Protein AF-A0A976JHE5-F1 (afdb_monomer)

pLDDT: mean 91.12, std 9.83, range [57.09, 98.12]

Secondary structure (DSSP, 8-state):
-HHHHHHIIIII-HHHHHHHHHHHHHHHHHHHHHH--S-----S-HHHHHHHHHHHHHHHHHHHHHHTHHHHHHH-TTSTTTTTSS-HHHHHHHHHHHHHH-

Sequence (102 aa):
MKRLWDFCRDIYNPGVHLYFATNWYFALYGAVAMNHQSEYTLSLSPLKVILSIFLILFYLRVIDEIKDFEYDKKFNPDRPLVKGSVTKTHLTWYLIGTIILT

Radius of gyration: 16.88 Å; Cα contacts (8 Å, |Δi|>4): 65; chains: 1; bounding box: 42×20×47 Å

Structure (mmCIF, N/CA/C/O backbone):
data_AF-A0A976JHE5-F1
#
_entry.id   AF-A0A976JHE5-F1
#
loop_
_atom_site.group_PDB
_atom_site.id
_atom_site.type_symbol
_atom_site.label_atom_id
_atom_site.label_alt_id
_atom_site.label_comp_id
_atom_site.label_asym_id
_atom_site.label_entity_id
_atom_site.label_seq_id
_atom_site.pdbx_PDB_ins_code
_atom_site.Cartn_x
_atom_site.Cartn_y
_atom_site.Cartn_z
_atom_site.occupancy
_atom_site.B_iso_or_equiv
_atom_site.auth_seq_id
_atom_site.auth_comp_id
_atom_site.auth_asym_id
_atom_site.auth_atom_id
_atom_site.pdbx_PDB_model_num
ATOM 1 N N . MET A 1 1 ? 5.500 -3.614 13.029 1.00 72.88 1 MET A N 1
ATOM 2 C CA . MET A 1 1 ? 5.547 -4.228 11.680 1.00 72.88 1 MET A CA 1
ATOM 3 C C . MET A 1 1 ? 4.382 -5.174 11.393 1.00 72.88 1 MET A C 1
ATOM 5 O O . MET A 1 1 ? 3.793 -5.025 10.335 1.00 72.88 1 MET A O 1
ATOM 9 N N . LYS A 1 2 ? 3.978 -6.065 12.317 1.00 89.31 2 LYS A N 1
ATOM 10 C CA . LYS A 1 2 ? 2.844 -6.996 12.113 1.00 89.31 2 LYS A CA 1
ATOM 11 C C . LYS A 1 2 ? 1.569 -6.335 11.552 1.00 89.31 2 LYS A C 1
ATOM 13 O O . LYS A 1 2 ? 1.045 -6.802 10.558 1.00 89.31 2 LYS A O 1
ATOM 18 N N . ARG A 1 3 ? 1.141 -5.195 12.113 1.00 89.50 3 ARG A N 1
ATOM 19 C CA . ARG A 1 3 ? -0.048 -4.451 11.642 1.00 89.50 3 ARG A CA 1
ATOM 20 C C . ARG A 1 3 ? 0.038 -3.968 10.189 1.00 89.50 3 ARG A C 1
ATOM 22 O O . ARG A 1 3 ? -0.946 -4.057 9.474 1.00 89.50 3 ARG A O 1
ATOM 29 N N . LEU A 1 4 ? 1.206 -3.478 9.760 1.00 90.12 4 LEU A N 1
ATOM 30 C CA . LEU A 1 4 ? 1.420 -3.044 8.374 1.00 90.12 4 LEU A CA 1
ATOM 31 C C . LEU A 1 4 ? 1.356 -4.243 7.428 1.00 90.12 4 LEU A C 1
ATOM 33 O O . LEU A 1 4 ? 0.737 -4.168 6.379 1.00 90.12 4 LEU A O 1
ATOM 37 N N . TRP A 1 5 ? 1.973 -5.357 7.818 1.00 92.12 5 TRP A N 1
ATOM 38 C CA . TRP A 1 5 ? 1.936 -6.579 7.026 1.00 92.12 5 TRP A CA 1
ATOM 39 C C . TRP A 1 5 ? 0.521 -7.157 6.906 1.00 92.12 5 TRP A C 1
ATOM 41 O O . TRP A 1 5 ? 0.107 -7.508 5.804 1.00 92.12 5 TRP A O 1
ATOM 51 N N . ASP A 1 6 ? -0.229 -7.199 8.009 1.00 91.56 6 ASP A N 1
ATOM 52 C CA . ASP A 1 6 ? -1.623 -7.652 8.023 1.00 91.56 6 ASP A CA 1
ATOM 53 C C . ASP A 1 6 ? -2.495 -6.732 7.139 1.00 91.56 6 ASP A C 1
ATOM 55 O O . ASP A 1 6 ? -3.211 -7.218 6.269 1.00 91.56 6 ASP A O 1
ATOM 59 N N . PHE A 1 7 ? -2.339 -5.404 7.249 1.00 93.50 7 PHE A N 1
ATOM 60 C CA . PHE A 1 7 ? -2.997 -4.434 6.361 1.00 93.50 7 PHE A CA 1
ATOM 61 C C . PHE A 1 7 ? -2.662 -4.676 4.882 1.00 93.50 7 PHE A C 1
ATOM 63 O O . PHE A 1 7 ? -3.552 -4.743 4.031 1.00 93.50 7 PHE A O 1
ATOM 70 N N . CYS A 1 8 ? -1.372 -4.836 4.572 1.00 93.81 8 CYS A N 1
ATOM 71 C CA . CYS A 1 8 ? -0.922 -5.090 3.213 1.00 93.81 8 CYS A CA 1
ATOM 72 C C . CYS A 1 8 ? -1.491 -6.398 2.675 1.00 93.81 8 CYS A C 1
ATOM 74 O O . CYS A 1 8 ? -1.873 -6.443 1.517 1.00 93.81 8 CYS A O 1
ATOM 76 N N . ARG A 1 9 ? -1.563 -7.459 3.475 1.00 93.44 9 ARG A N 1
ATOM 77 C CA . ARG A 1 9 ? -2.115 -8.742 3.035 1.00 93.44 9 ARG A CA 1
ATOM 78 C C . ARG A 1 9 ? -3.617 -8.654 2.761 1.00 93.44 9 ARG A C 1
ATOM 80 O O . ARG A 1 9 ? -4.051 -9.150 1.727 1.00 93.44 9 ARG A O 1
ATOM 87 N N . ASP A 1 10 ? -4.366 -8.023 3.661 1.00 89.62 10 ASP A N 1
ATOM 88 C CA . ASP A 1 10 ? -5.832 -8.007 3.623 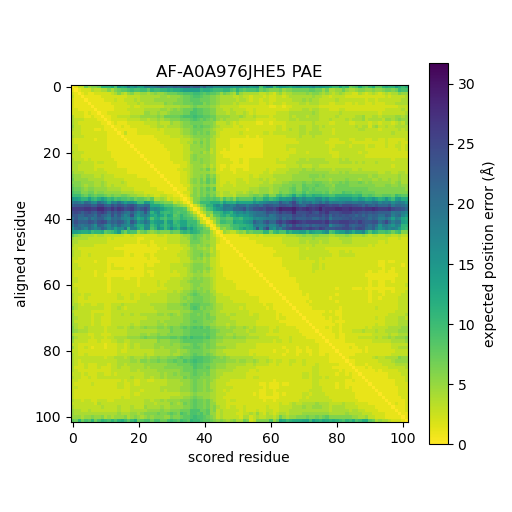1.00 89.62 10 ASP A CA 1
ATOM 89 C C . ASP A 1 10 ? -6.380 -7.099 2.512 1.00 89.62 10 ASP A C 1
ATOM 91 O O . ASP A 1 10 ? -7.367 -7.434 1.862 1.00 89.62 10 ASP A O 1
ATOM 95 N N . ILE A 1 11 ? -5.754 -5.937 2.298 1.00 92.25 11 ILE A N 1
ATOM 96 C CA . ILE A 1 11 ? -6.332 -4.853 1.487 1.00 92.25 11 ILE A CA 1
ATOM 97 C C . ILE A 1 11 ? -5.499 -4.510 0.259 1.00 92.25 11 ILE A C 1
ATOM 99 O O . ILE A 1 11 ? -6.068 -4.127 -0.767 1.00 92.25 11 ILE A O 1
ATOM 103 N N . TYR A 1 12 ? -4.173 -4.606 0.363 1.00 94.62 12 TYR A N 1
ATOM 104 C CA . TYR A 1 12 ? -3.272 -4.213 -0.714 1.00 94.62 12 TYR A CA 1
ATOM 105 C C . TYR A 1 12 ? -2.843 -5.403 -1.573 1.00 94.62 12 TYR A C 1
ATOM 107 O O . TYR A 1 12 ? -2.792 -5.267 -2.770 1.00 94.62 12 TYR A O 1
ATOM 115 N N . ASN A 1 13 ? -2.587 -6.592 -1.040 1.00 95.12 13 ASN A N 1
ATOM 116 C CA . ASN A 1 13 ? -1.966 -7.707 -1.760 1.00 95.12 13 ASN A CA 1
ATOM 117 C C . ASN A 1 13 ? -0.679 -7.278 -2.518 1.00 95.12 13 ASN A C 1
ATOM 119 O O . ASN A 1 13 ? -0.712 -6.985 -3.721 1.00 95.12 13 ASN A O 1
ATOM 123 N N . PRO A 1 14 ? 0.483 -7.242 -1.834 1.00 95.12 14 PRO A N 1
ATOM 124 C CA . PRO A 1 14 ? 1.715 -6.703 -2.408 1.00 95.12 14 PRO A CA 1
ATOM 125 C C . PRO A 1 14 ? 2.205 -7.487 -3.633 1.00 95.12 14 PRO A C 1
ATOM 127 O O . PRO A 1 14 ? 2.823 -6.899 -4.512 1.00 95.12 14 PRO A O 1
ATOM 130 N N . GLY A 1 15 ? 1.912 -8.788 -3.735 1.00 96.62 15 GLY A N 1
ATOM 131 C CA . GLY A 1 15 ? 2.321 -9.593 -4.891 1.00 96.62 15 GLY A CA 1
ATOM 132 C C . GLY A 1 15 ? 1.656 -9.127 -6.187 1.00 96.62 15 GLY A C 1
ATOM 133 O O . GLY A 1 15 ? 2.337 -8.909 -7.187 1.00 96.62 15 GLY A O 1
ATOM 134 N N . VAL A 1 16 ? 0.339 -8.900 -6.146 1.00 96.81 16 VAL A N 1
ATOM 135 C CA . VAL A 1 16 ? -0.433 -8.418 -7.305 1.00 96.81 16 VAL A CA 1
ATOM 136 C C . VAL A 1 16 ? 0.026 -7.024 -7.724 1.00 96.81 16 VAL A C 1
ATOM 138 O O . VAL A 1 16 ? 0.249 -6.780 -8.908 1.00 96.81 16 VAL A O 1
ATOM 141 N N . HIS A 1 17 ? 0.232 -6.122 -6.766 1.00 97.25 17 HIS A N 1
ATOM 142 C CA . HIS A 1 17 ? 0.648 -4.755 -7.077 1.00 97.25 17 HIS A CA 1
ATOM 143 C C . HIS A 1 17 ? 2.089 -4.667 -7.566 1.00 97.25 17 HIS A C 1
ATOM 145 O O . HIS A 1 17 ? 2.379 -3.855 -8.440 1.00 97.25 17 HIS A O 1
ATOM 151 N N . LEU A 1 18 ? 2.993 -5.509 -7.058 1.00 97.81 18 LEU A N 1
ATOM 152 C CA . LEU A 1 18 ? 4.365 -5.567 -7.557 1.00 97.81 18 LEU A CA 1
ATOM 153 C C . LEU A 1 18 ? 4.410 -6.123 -8.984 1.00 97.81 18 LEU A C 1
ATOM 155 O O . LEU A 1 18 ? 5.126 -5.586 -9.832 1.00 97.81 18 LEU A O 1
ATOM 159 N N . TYR A 1 19 ? 3.615 -7.160 -9.264 1.00 98.12 19 TYR A N 1
ATOM 160 C CA . TYR A 1 19 ? 3.458 -7.691 -10.616 1.00 98.12 19 TYR A CA 1
ATOM 161 C C . TYR A 1 19 ? 2.904 -6.623 -11.565 1.00 98.12 19 TYR A C 1
ATOM 163 O O . TYR A 1 19 ? 3.475 -6.399 -12.633 1.00 98.12 19 TYR A O 1
ATOM 171 N N . PHE A 1 20 ? 1.847 -5.915 -11.156 1.00 98.12 20 PHE A N 1
ATOM 172 C CA . PHE A 1 20 ? 1.283 -4.814 -11.932 1.00 98.12 20 PHE A CA 1
ATOM 173 C C . PHE A 1 20 ? 2.312 -3.703 -12.174 1.00 98.12 20 PHE A C 1
ATOM 175 O O . PHE A 1 20 ? 2.543 -3.342 -13.322 1.00 98.12 20 PHE A O 1
ATOM 182 N N . ALA A 1 21 ? 2.984 -3.208 -11.129 1.00 97.75 21 ALA A N 1
ATOM 183 C CA . ALA A 1 21 ? 3.980 -2.140 -11.236 1.00 97.75 21 ALA A CA 1
ATOM 184 C C . ALA A 1 21 ? 5.139 -2.513 -12.174 1.00 97.75 21 ALA A C 1
ATOM 186 O O . ALA A 1 21 ? 5.602 -1.689 -12.961 1.00 97.75 21 ALA A O 1
ATOM 187 N N . THR A 1 22 ? 5.568 -3.776 -12.129 1.00 96.88 22 THR A N 1
ATOM 188 C CA . THR A 1 22 ? 6.617 -4.312 -13.004 1.00 96.88 22 THR A CA 1
ATOM 189 C C . THR A 1 22 ? 6.165 -4.348 -14.463 1.00 96.88 22 THR A C 1
ATOM 191 O O . THR A 1 22 ? 6.869 -3.849 -15.339 1.00 96.88 22 THR A O 1
ATOM 194 N N . ASN A 1 23 ? 4.975 -4.888 -14.739 1.00 97.62 23 ASN A N 1
ATOM 195 C CA . ASN A 1 23 ? 4.426 -4.912 -16.098 1.00 97.62 23 ASN A CA 1
ATOM 196 C C . ASN A 1 23 ? 4.170 -3.501 -16.630 1.00 97.62 23 ASN A C 1
ATOM 198 O O . ASN A 1 23 ? 4.459 -3.222 -17.789 1.00 97.62 23 ASN A O 1
ATOM 202 N N . TRP A 1 24 ? 3.686 -2.599 -15.777 1.00 96.56 24 TRP A N 1
ATOM 203 C CA . TRP A 1 24 ? 3.454 -1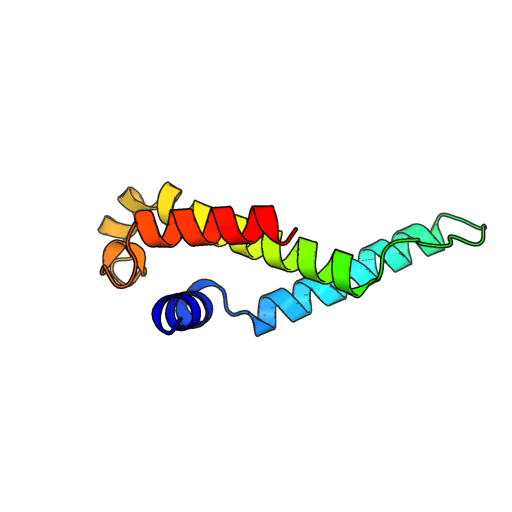.203 -16.126 1.00 96.56 24 TRP A CA 1
ATOM 204 C C . TRP A 1 24 ? 4.750 -0.498 -16.531 1.00 96.56 24 TRP A C 1
ATOM 206 O O . TRP A 1 24 ? 4.782 0.188 -17.552 1.00 96.56 24 TRP A O 1
ATOM 216 N N . TYR A 1 25 ? 5.838 -0.722 -15.787 1.00 94.25 25 TYR A N 1
ATOM 217 C CA . TYR A 1 25 ? 7.160 -0.223 -16.160 1.00 94.25 25 TYR A CA 1
ATOM 218 C C . TYR A 1 25 ? 7.585 -0.719 -17.547 1.00 94.25 25 TYR A C 1
ATOM 220 O O . TYR A 1 25 ? 7.945 0.097 -18.393 1.00 94.25 25 TYR A O 1
ATOM 228 N N . PHE A 1 26 ? 7.508 -2.028 -17.812 1.00 93.38 26 PHE A N 1
ATOM 229 C CA . PHE A 1 26 ? 7.899 -2.579 -19.115 1.00 93.38 26 PHE A CA 1
ATOM 230 C C . PHE A 1 26 ? 7.001 -2.100 -20.258 1.00 93.38 26 PHE A C 1
ATOM 232 O O . PHE A 1 26 ? 7.505 -1.835 -21.347 1.00 93.38 26 PHE A O 1
ATOM 239 N N . ALA A 1 27 ? 5.699 -1.941 -20.015 1.00 94.00 27 ALA A N 1
ATOM 240 C CA . ALA A 1 27 ? 4.768 -1.400 -20.997 1.00 94.00 27 ALA A CA 1
ATOM 241 C C . ALA A 1 27 ? 5.120 0.051 -21.362 1.00 94.00 27 ALA A C 1
ATOM 243 O O . ALA A 1 27 ? 5.225 0.375 -22.545 1.00 94.00 27 ALA A O 1
ATOM 244 N N . LEU A 1 28 ? 5.369 0.909 -20.364 1.00 90.12 28 LEU A N 1
ATOM 245 C CA . LEU A 1 28 ? 5.788 2.295 -20.590 1.00 90.12 28 LEU A CA 1
ATOM 246 C C . LEU A 1 28 ? 7.158 2.375 -21.267 1.00 90.12 28 LEU A C 1
ATOM 248 O O . LEU A 1 28 ? 7.328 3.131 -22.221 1.00 90.12 28 LEU A O 1
ATOM 252 N N . TYR A 1 29 ? 8.120 1.578 -20.800 1.00 88.19 29 TYR A N 1
ATOM 253 C CA . TYR A 1 29 ? 9.453 1.508 -21.386 1.00 88.19 29 TYR A CA 1
ATOM 254 C C . TYR A 1 29 ? 9.390 1.098 -22.859 1.00 88.19 29 TYR A C 1
ATOM 256 O O . TYR A 1 29 ? 9.948 1.785 -23.711 1.00 88.19 29 TYR A O 1
ATOM 264 N N . GLY A 1 30 ? 8.670 0.015 -23.163 1.00 87.56 30 GLY A N 1
ATOM 265 C CA . GLY A 1 30 ? 8.480 -0.475 -24.524 1.00 87.56 30 GLY A CA 1
ATOM 266 C C . GLY A 1 30 ? 7.791 0.557 -25.412 1.00 87.56 30 GLY A C 1
ATOM 267 O O . GLY A 1 30 ? 8.263 0.821 -26.513 1.00 87.56 30 GLY A O 1
ATOM 268 N N . ALA A 1 31 ? 6.736 1.209 -24.916 1.00 88.06 31 ALA A N 1
ATOM 269 C CA . ALA A 1 31 ? 6.049 2.264 -25.654 1.00 88.06 31 ALA A CA 1
ATOM 270 C C . ALA A 1 31 ? 6.988 3.432 -25.998 1.00 88.06 31 ALA A C 1
ATOM 272 O O . ALA A 1 31 ? 7.015 3.875 -27.144 1.00 88.06 31 ALA A O 1
ATOM 273 N N . VAL A 1 32 ? 7.795 3.910 -25.047 1.00 85.25 32 VAL A N 1
ATOM 274 C CA . VAL A 1 32 ? 8.765 4.992 -25.295 1.00 85.25 32 VAL A CA 1
ATOM 275 C C . VAL A 1 32 ? 9.854 4.537 -26.270 1.00 85.25 32 VAL A C 1
ATOM 277 O O . VAL A 1 32 ? 10.145 5.248 -27.231 1.00 85.25 32 VAL A O 1
ATOM 280 N N . ALA A 1 33 ? 10.406 3.336 -26.079 1.00 83.88 33 ALA A N 1
ATOM 281 C CA . ALA A 1 33 ? 11.443 2.771 -26.944 1.00 83.88 33 ALA A CA 1
ATOM 282 C C . ALA A 1 33 ? 10.969 2.584 -28.395 1.00 83.88 33 ALA A C 1
ATOM 284 O O . ALA A 1 33 ? 11.739 2.790 -29.325 1.00 83.88 33 ALA A O 1
ATOM 285 N N . MET A 1 34 ? 9.695 2.244 -28.606 1.00 84.31 34 MET A N 1
ATOM 286 C CA . MET A 1 34 ? 9.116 2.129 -29.949 1.00 84.31 34 MET A CA 1
ATOM 287 C C . MET A 1 34 ? 8.919 3.485 -30.642 1.00 84.31 34 MET A C 1
ATOM 289 O O . MET A 1 34 ? 8.918 3.541 -31.869 1.00 84.31 34 MET A O 1
ATOM 293 N N . ASN A 1 35 ? 8.736 4.568 -29.881 1.00 81.19 35 ASN A N 1
ATOM 294 C CA . ASN A 1 35 ? 8.472 5.903 -30.429 1.00 81.19 35 ASN A CA 1
ATOM 295 C C . ASN A 1 35 ? 9.742 6.743 -30.641 1.00 81.19 35 ASN A C 1
ATOM 297 O O . ASN A 1 35 ? 9.712 7.712 -31.398 1.00 81.19 35 ASN A O 1
ATOM 301 N N . HIS A 1 36 ? 10.865 6.375 -30.021 1.00 75.50 36 HIS A N 1
ATOM 302 C CA . HIS A 1 36 ? 12.143 7.061 -30.192 1.00 75.50 36 HIS A CA 1
ATOM 303 C C . HIS A 1 36 ? 13.152 6.161 -30.924 1.00 75.50 36 HIS A C 1
ATOM 305 O O . HIS A 1 36 ? 13.623 5.176 -30.372 1.00 75.50 36 HIS A O 1
ATOM 311 N N . GLN A 1 37 ? 13.550 6.537 -32.150 1.00 63.69 37 GLN A N 1
ATOM 312 C CA . GLN A 1 37 ? 14.625 5.873 -32.921 1.00 63.69 37 GLN A CA 1
ATOM 313 C C . GLN A 1 37 ? 16.038 6.059 -32.318 1.00 63.69 37 GLN A C 1
ATOM 315 O O . GLN A 1 37 ? 17.024 5.618 -32.900 1.00 63.69 37 GLN A O 1
ATOM 320 N N . SER A 1 38 ? 16.158 6.745 -31.180 1.00 57.69 38 SER A N 1
ATOM 321 C CA . SER A 1 38 ? 17.422 7.125 -30.547 1.00 57.69 38 SER A CA 1
ATOM 322 C C . SER A 1 38 ? 17.670 6.349 -29.258 1.00 57.69 38 SER A C 1
ATOM 324 O O . SER A 1 38 ? 16.728 6.088 -28.512 1.00 57.69 38 SER A O 1
ATOM 326 N N . GLU A 1 39 ? 18.949 6.081 -28.980 1.00 61.59 39 GLU A N 1
ATOM 327 C CA . GLU A 1 39 ? 19.525 5.462 -27.777 1.00 61.59 39 GLU A CA 1
ATOM 328 C C . GLU A 1 39 ? 19.015 6.107 -26.475 1.00 61.59 39 GLU A 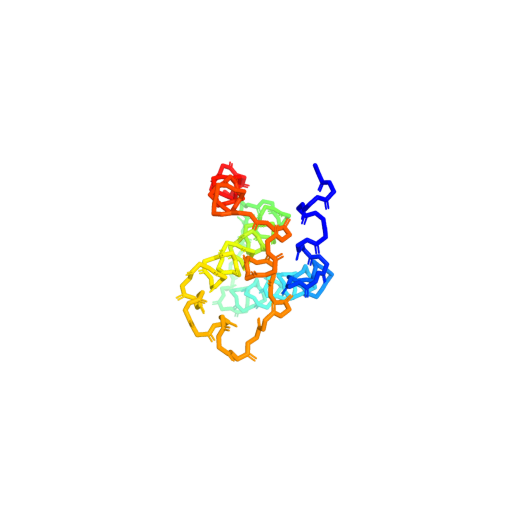C 1
ATOM 330 O O . GLU A 1 39 ? 19.659 6.961 -25.862 1.00 61.59 39 GLU A O 1
ATOM 335 N N . TYR A 1 40 ? 17.812 5.729 -26.047 1.00 57.09 40 TYR A N 1
ATOM 336 C CA . TYR A 1 40 ? 17.206 6.263 -24.839 1.00 57.09 40 TYR A CA 1
ATOM 337 C C . TYR A 1 40 ? 17.899 5.644 -23.621 1.00 57.09 40 TYR A C 1
ATOM 339 O O . TYR A 1 40 ? 17.547 4.562 -23.146 1.00 57.09 40 TYR A O 1
ATOM 347 N N . THR A 1 41 ? 18.926 6.326 -23.118 1.00 62.75 41 THR A N 1
ATOM 348 C CA . THR A 1 41 ? 19.640 5.949 -21.895 1.00 62.75 41 THR A CA 1
ATOM 349 C C . THR A 1 41 ? 18.825 6.399 -20.687 1.00 62.75 41 THR A C 1
ATOM 351 O O . THR A 1 41 ? 19.017 7.467 -20.110 1.00 62.75 41 THR A O 1
ATOM 354 N N . LEU A 1 42 ? 17.839 5.579 -20.325 1.00 57.59 42 LEU A N 1
ATOM 355 C CA . LEU A 1 42 ? 16.946 5.830 -19.197 1.00 57.59 42 LEU A CA 1
ATOM 356 C C . LEU A 1 42 ? 17.739 5.804 -17.879 1.00 57.59 42 LEU A C 1
ATOM 358 O O . LEU A 1 42 ? 17.951 4.762 -17.263 1.00 57.59 42 LEU A O 1
ATOM 362 N N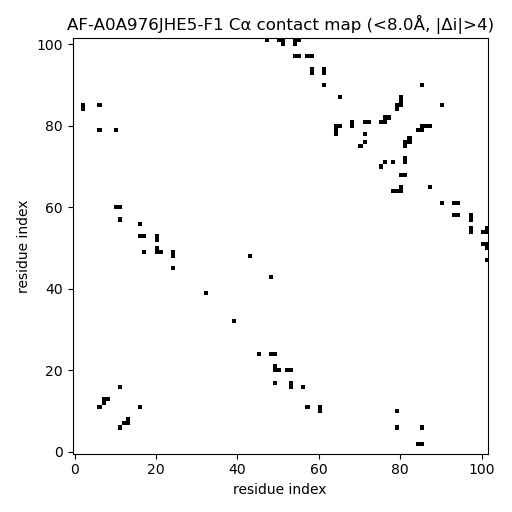 . SER A 1 43 ? 18.208 6.976 -17.455 1.00 67.44 43 SER A N 1
ATOM 363 C CA . SER A 1 43 ? 19.024 7.194 -16.255 1.00 67.44 43 SER A CA 1
ATOM 364 C C . SER A 1 43 ? 18.179 7.247 -14.969 1.00 67.44 43 SER A C 1
ATOM 366 O O . SER A 1 43 ? 18.291 8.167 -14.157 1.00 67.44 43 SER A O 1
ATOM 368 N N . LEU A 1 44 ? 17.342 6.237 -14.748 1.00 63.59 44 LEU A N 1
ATOM 369 C CA . LEU A 1 44 ? 16.759 5.906 -13.449 1.00 63.59 44 LEU A CA 1
ATOM 370 C C . LEU A 1 44 ? 16.724 4.383 -13.363 1.00 63.59 44 LEU A C 1
ATOM 372 O O . LEU A 1 44 ? 16.200 3.728 -14.259 1.00 63.59 44 LEU A O 1
ATOM 376 N N . SER A 1 45 ? 17.310 3.814 -12.303 1.00 85.62 45 SER A N 1
ATOM 377 C CA . SER A 1 45 ? 17.306 2.359 -12.106 1.00 85.62 45 SER A CA 1
ATOM 378 C C . SER A 1 45 ? 15.868 1.831 -12.247 1.00 85.62 45 SER A C 1
ATOM 380 O O . SER A 1 45 ? 14.994 2.358 -11.552 1.00 85.62 45 SER A O 1
ATOM 382 N N . PRO A 1 46 ? 15.599 0.817 -13.098 1.00 89.44 46 PRO A N 1
ATOM 383 C CA . PRO A 1 46 ? 14.266 0.230 -13.274 1.00 89.44 46 PRO A CA 1
ATOM 384 C C . PRO A 1 46 ? 13.582 -0.084 -11.942 1.00 89.44 46 PRO A C 1
ATOM 386 O O . PRO A 1 46 ? 12.390 0.149 -11.757 1.00 89.44 46 PRO A O 1
ATOM 389 N N . LEU A 1 47 ? 14.383 -0.525 -10.969 1.00 91.38 47 LEU A N 1
ATOM 390 C CA . LEU A 1 47 ? 13.941 -0.830 -9.619 1.00 91.38 47 LEU A CA 1
ATOM 391 C C . LEU A 1 47 ? 13.364 0.390 -8.891 1.00 91.38 47 LEU A C 1
ATOM 393 O O . LEU A 1 47 ? 12.363 0.243 -8.199 1.00 91.38 47 LEU A O 1
ATOM 397 N N . LYS A 1 48 ? 13.942 1.588 -9.067 1.00 92.06 48 LYS A N 1
ATOM 398 C CA . LYS A 1 48 ? 13.390 2.825 -8.489 1.00 92.06 48 LYS A CA 1
ATOM 399 C C . LYS A 1 48 ? 12.018 3.129 -9.078 1.00 92.06 48 LYS A C 1
ATOM 401 O O . LYS A 1 48 ? 11.095 3.366 -8.320 1.00 92.06 48 LYS A O 1
ATOM 406 N N . VAL A 1 49 ? 11.860 3.049 -10.401 1.00 92.44 49 VAL A N 1
ATOM 407 C CA . VAL A 1 49 ? 10.577 3.351 -11.060 1.00 92.44 49 VAL A CA 1
ATOM 408 C C . VAL A 1 49 ? 9.490 2.359 -10.645 1.00 92.44 49 VAL A C 1
ATOM 410 O O . VAL A 1 49 ? 8.391 2.768 -10.273 1.00 92.44 49 VAL A O 1
ATOM 413 N N . ILE A 1 50 ? 9.805 1.060 -10.653 1.00 95.75 50 ILE A N 1
ATOM 414 C CA . ILE A 1 50 ? 8.879 0.009 -10.208 1.00 95.75 50 ILE A CA 1
ATOM 415 C C . ILE A 1 50 ? 8.490 0.230 -8.742 1.00 95.75 50 ILE A C 1
ATOM 417 O O . ILE A 1 50 ? 7.306 0.165 -8.408 1.00 95.75 50 ILE A O 1
ATOM 421 N N . LEU A 1 51 ? 9.466 0.528 -7.877 1.00 95.81 51 LEU A N 1
ATOM 422 C CA . LEU A 1 51 ? 9.217 0.803 -6.466 1.00 95.81 51 LEU A CA 1
ATOM 423 C C . LEU A 1 51 ? 8.351 2.054 -6.278 1.00 95.81 51 LEU A C 1
ATOM 425 O O . LEU A 1 51 ? 7.406 2.003 -5.498 1.00 95.81 51 LEU A O 1
ATOM 429 N N . SER A 1 52 ? 8.603 3.137 -7.014 1.00 95.44 52 SER A N 1
ATOM 430 C CA . SER A 1 52 ? 7.785 4.351 -6.960 1.00 95.44 52 SER A CA 1
ATOM 431 C C . SER A 1 52 ? 6.338 4.069 -7.367 1.00 95.44 52 SER A C 1
ATOM 433 O O . SER A 1 52 ? 5.422 4.446 -6.642 1.00 95.44 52 SER A O 1
ATOM 435 N N . ILE A 1 53 ? 6.103 3.348 -8.473 1.00 96.56 53 ILE A N 1
ATOM 436 C CA . ILE A 1 53 ? 4.742 2.963 -8.894 1.00 96.56 53 ILE A CA 1
ATOM 437 C C . ILE A 1 53 ? 4.069 2.127 -7.802 1.00 96.56 53 ILE A C 1
ATOM 439 O O . ILE A 1 53 ? 2.932 2.398 -7.420 1.00 96.56 53 ILE A O 1
ATOM 443 N N . PHE A 1 54 ? 4.778 1.137 -7.263 1.00 97.94 54 PHE A N 1
ATOM 444 C CA . PHE A 1 54 ? 4.280 0.301 -6.176 1.00 97.94 54 PHE A CA 1
ATOM 445 C C . PHE A 1 54 ? 3.919 1.127 -4.930 1.00 97.94 54 PHE A C 1
ATOM 447 O O . PHE A 1 54 ? 2.846 0.949 -4.359 1.00 97.94 54 PHE A O 1
ATOM 454 N N . LEU A 1 55 ? 4.766 2.065 -4.508 1.00 97.31 55 LEU A N 1
ATOM 455 C CA . LEU A 1 55 ? 4.495 2.905 -3.340 1.00 97.31 55 LEU A CA 1
ATOM 456 C C . LEU A 1 55 ? 3.351 3.896 -3.585 1.00 97.31 55 LEU A C 1
ATOM 458 O O . LEU A 1 55 ? 2.562 4.127 -2.672 1.00 97.31 55 LEU A O 1
ATOM 462 N N . ILE A 1 56 ? 3.203 4.419 -4.804 1.00 97.38 56 ILE A N 1
ATOM 463 C CA . ILE A 1 56 ? 2.066 5.268 -5.190 1.00 97.38 56 ILE A 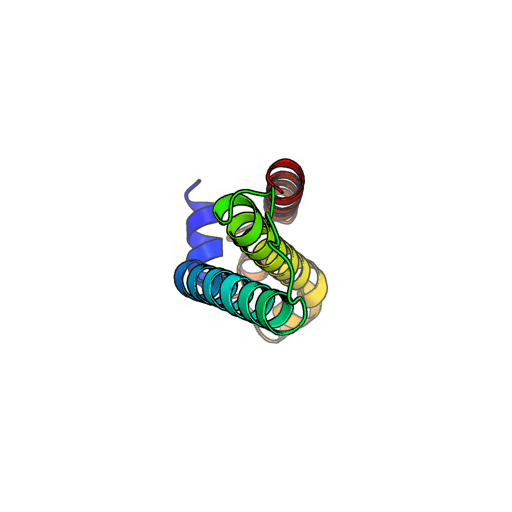CA 1
ATOM 464 C C . ILE A 1 56 ? 0.755 4.479 -5.116 1.00 97.38 56 ILE A C 1
ATOM 466 O O . ILE A 1 56 ? -0.225 4.967 -4.557 1.00 97.38 56 ILE A O 1
ATOM 470 N N . LEU A 1 57 ? 0.721 3.243 -5.621 1.00 97.38 57 LEU A N 1
ATOM 471 C CA . LEU A 1 57 ? -0.474 2.400 -5.525 1.00 97.38 57 LEU A CA 1
ATOM 472 C C . LEU A 1 57 ? -0.829 2.092 -4.066 1.00 97.38 57 LEU A C 1
ATOM 474 O O . LEU A 1 57 ? -2.000 2.145 -3.685 1.00 97.38 57 LEU A O 1
ATOM 478 N N . PHE A 1 58 ? 0.177 1.825 -3.231 1.00 97.75 58 PHE A N 1
ATOM 479 C CA . PHE A 1 58 ? -0.030 1.653 -1.796 1.00 97.75 58 PHE A CA 1
ATOM 480 C C . PHE A 1 58 ? -0.550 2.936 -1.131 1.00 97.75 58 PHE A C 1
ATOM 482 O O . PHE A 1 58 ? -1.500 2.869 -0.350 1.00 97.75 58 PHE A O 1
ATOM 489 N N . TYR A 1 59 ? 0.008 4.102 -1.474 1.00 97.12 59 TYR A N 1
ATOM 490 C CA . TYR A 1 59 ? -0.457 5.405 -0.991 1.00 97.12 59 TYR A CA 1
ATOM 491 C C . TYR A 1 59 ? -1.943 5.609 -1.302 1.00 97.12 59 TYR A C 1
ATOM 493 O O . TYR A 1 59 ? -2.729 5.890 -0.396 1.00 97.12 59 TYR A O 1
ATOM 501 N N . LEU A 1 60 ? -2.344 5.398 -2.559 1.00 96.69 60 LEU A N 1
ATOM 502 C CA . LEU A 1 60 ? -3.741 5.517 -2.983 1.00 96.69 60 LEU A CA 1
ATOM 503 C C . LEU A 1 60 ? -4.643 4.568 -2.190 1.00 96.69 60 LEU A C 1
ATOM 505 O O . LEU A 1 60 ? -5.696 4.979 -1.704 1.00 96.69 60 LEU A O 1
ATOM 509 N N . ARG A 1 61 ? -4.194 3.330 -1.965 1.00 96.38 61 ARG A N 1
ATOM 510 C CA . ARG A 1 61 ? -4.960 2.349 -1.194 1.00 96.38 61 ARG A CA 1
ATOM 511 C C . ARG A 1 61 ? -5.157 2.757 0.267 1.00 96.38 61 ARG A C 1
ATOM 513 O O . ARG A 1 61 ? -6.220 2.507 0.832 1.00 96.38 61 ARG A O 1
ATOM 520 N N . VAL A 1 62 ? -4.155 3.385 0.880 1.00 96.81 62 VAL A N 1
ATOM 521 C CA . VAL A 1 62 ? -4.258 3.921 2.245 1.00 96.81 62 VAL A CA 1
ATOM 522 C C . VAL A 1 62 ? -5.205 5.123 2.299 1.00 96.81 62 VAL A C 1
ATOM 524 O O . VAL A 1 62 ? -5.980 5.239 3.248 1.00 96.81 62 VAL A O 1
ATOM 527 N N . ILE A 1 63 ? -5.180 5.999 1.289 1.00 96.94 63 ILE A N 1
ATOM 528 C CA . ILE A 1 63 ? -6.117 7.127 1.192 1.00 96.94 63 ILE A CA 1
ATOM 529 C C . ILE A 1 63 ? -7.558 6.636 1.059 1.00 96.94 63 ILE A C 1
ATOM 531 O O . ILE A 1 63 ? -8.430 7.177 1.739 1.00 96.94 63 ILE A O 1
ATOM 535 N N . ASP A 1 64 ? -7.812 5.602 0.257 1.00 95.88 64 ASP A N 1
ATOM 536 C CA . ASP A 1 64 ? -9.156 5.036 0.103 1.00 95.88 64 ASP A CA 1
ATOM 537 C C . ASP A 1 64 ? -9.737 4.548 1.438 1.00 95.88 64 ASP A C 1
ATOM 539 O O . ASP A 1 64 ? -10.893 4.828 1.734 1.00 95.88 64 ASP A O 1
ATOM 543 N N . GLU A 1 65 ? -8.935 3.923 2.306 1.00 96.06 65 GLU A N 1
ATOM 544 C CA . GLU A 1 65 ? -9.389 3.511 3.648 1.00 96.06 65 GLU A CA 1
ATOM 545 C C . GLU A 1 65 ? -9.805 4.696 4.537 1.00 96.06 65 GLU A C 1
ATOM 547 O O . GLU A 1 65 ? -10.670 4.551 5.400 1.00 96.06 65 GLU A O 1
ATOM 552 N N . ILE A 1 66 ? -9.199 5.874 4.353 1.00 96.12 66 ILE A N 1
ATOM 553 C CA . ILE A 1 66 ? -9.555 7.089 5.104 1.00 96.12 66 ILE A CA 1
ATOM 554 C C . ILE A 1 66 ? -10.789 7.754 4.488 1.00 96.12 66 ILE A C 1
ATOM 556 O O . ILE A 1 66 ? -11.705 8.148 5.213 1.00 96.12 66 ILE A O 1
ATOM 560 N N . LYS A 1 67 ? -10.786 7.897 3.161 1.00 96.81 67 LYS A N 1
ATOM 561 C CA . LYS A 1 67 ? -11.817 8.575 2.369 1.00 96.81 67 LYS A CA 1
ATOM 562 C C . LYS A 1 67 ? -13.158 7.849 2.470 1.00 96.81 67 LYS A C 1
ATOM 564 O O . LYS A 1 67 ? -14.179 8.493 2.698 1.00 96.81 67 LYS A O 1
ATOM 569 N N . ASP A 1 68 ? -13.138 6.523 2.380 1.00 96.50 68 ASP A N 1
ATOM 570 C CA . ASP A 1 68 ? -14.346 5.697 2.337 1.00 96.50 68 ASP A CA 1
ATOM 571 C C . ASP A 1 68 ? -14.818 5.259 3.734 1.00 96.50 68 ASP A C 1
ATOM 573 O O . ASP A 1 68 ? -15.776 4.501 3.853 1.00 96.50 68 ASP A O 1
ATOM 577 N N . PHE A 1 69 ? -14.213 5.766 4.815 1.00 96.56 69 PHE A N 1
ATOM 578 C CA . PHE A 1 69 ? -14.471 5.296 6.181 1.00 96.56 69 PHE A CA 1
ATOM 579 C C . PHE A 1 69 ? -15.956 5.320 6.587 1.00 96.56 69 PHE A C 1
ATOM 581 O O . PHE A 1 69 ? -16.456 4.366 7.181 1.00 96.56 69 PHE A O 1
ATOM 588 N N . GLU A 1 70 ? -16.685 6.394 6.274 1.00 97.12 70 GLU A N 1
ATOM 589 C CA . GLU A 1 70 ? -18.113 6.498 6.614 1.00 97.12 70 GLU A CA 1
ATOM 590 C C . GLU A 1 70 ? -18.975 5.508 5.820 1.00 97.12 70 GLU A C 1
ATOM 592 O O . GLU A 1 70 ? -19.915 4.928 6.367 1.00 97.12 70 GLU A O 1
ATOM 597 N N . TYR A 1 71 ? -18.626 5.275 4.554 1.00 97.00 71 TYR A N 1
ATOM 598 C CA . TYR A 1 71 ? -19.276 4.278 3.709 1.00 97.00 71 TYR A CA 1
ATOM 599 C C . TYR A 1 71 ? -18.977 2.860 4.218 1.00 97.00 71 TYR A C 1
ATOM 601 O O . TYR A 1 71 ? -19.888 2.055 4.424 1.00 97.00 71 TYR A O 1
ATOM 609 N N . ASP A 1 72 ? -17.711 2.580 4.516 1.00 96.81 72 ASP A N 1
ATOM 610 C CA . ASP A 1 72 ? -17.242 1.272 4.959 1.00 96.81 72 ASP A CA 1
ATOM 611 C C . ASP A 1 72 ? -17.794 0.884 6.333 1.00 96.81 72 ASP A C 1
ATOM 613 O O . ASP A 1 72 ? -18.121 -0.281 6.543 1.00 96.81 72 ASP A O 1
ATOM 617 N N . LYS A 1 73 ? -18.024 1.840 7.243 1.00 96.69 73 LYS A N 1
ATOM 618 C CA . LYS A 1 73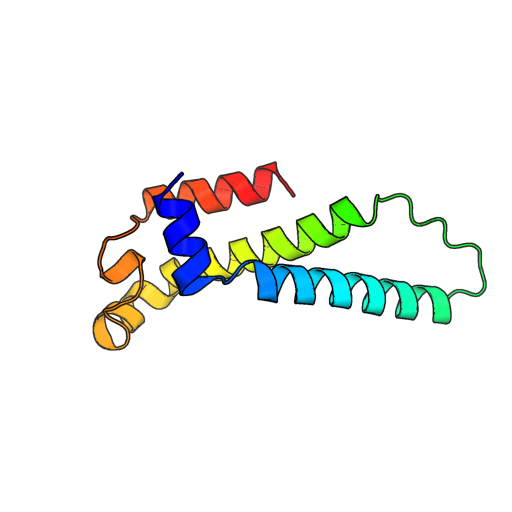 ? -18.735 1.563 8.506 1.00 96.69 73 LYS A CA 1
ATOM 619 C C . LYS A 1 73 ? -20.119 0.950 8.295 1.00 96.69 73 LYS A C 1
ATOM 621 O O . LYS A 1 73 ? -20.575 0.188 9.144 1.00 96.69 73 LYS A O 1
ATOM 626 N N . LYS A 1 74 ? -20.798 1.301 7.201 1.00 97.56 74 LYS A N 1
ATOM 627 C CA . LYS A 1 74 ? -22.147 0.814 6.895 1.00 97.56 74 LYS A CA 1
ATOM 628 C C . LYS A 1 74 ? -22.135 -0.462 6.056 1.00 97.56 74 LYS A C 1
ATOM 630 O O . LYS A 1 74 ? -22.989 -1.316 6.269 1.00 97.56 74 LYS A O 1
ATOM 635 N N . PHE A 1 75 ? -21.212 -0.572 5.101 1.00 97.25 75 PHE A N 1
ATOM 636 C CA . PHE A 1 75 ? -21.259 -1.619 4.075 1.00 97.25 75 PHE A CA 1
ATOM 637 C C . PHE A 1 75 ? -20.106 -2.625 4.134 1.00 97.25 75 PHE A C 1
ATOM 639 O O . PHE A 1 75 ? -20.281 -3.751 3.684 1.00 97.25 75 PHE A O 1
ATOM 646 N N . ASN A 1 76 ? -18.959 -2.258 4.708 1.00 95.25 76 ASN A N 1
ATOM 647 C CA . ASN A 1 76 ? -17.747 -3.079 4.730 1.00 95.25 76 ASN A CA 1
ATOM 648 C C . ASN A 1 76 ? -17.128 -3.122 6.148 1.00 95.25 76 ASN A C 1
ATOM 650 O O . ASN A 1 76 ? -16.007 -2.644 6.351 1.00 95.25 76 ASN A O 1
ATOM 654 N N . PRO A 1 77 ? -17.831 -3.690 7.149 1.00 94.38 77 PRO A N 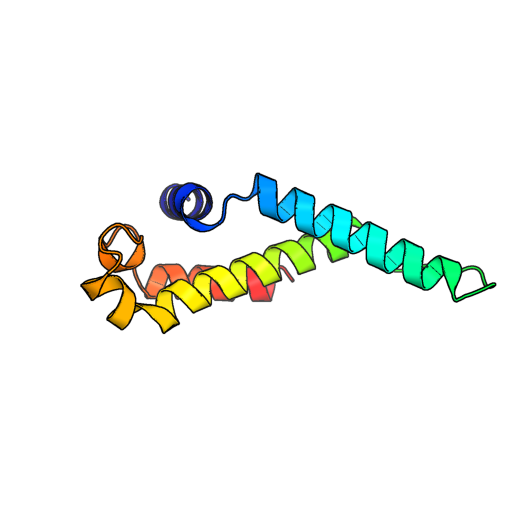1
ATOM 655 C CA . PRO A 1 77 ? -17.402 -3.652 8.552 1.00 94.38 77 PRO A CA 1
ATOM 656 C C . PRO A 1 77 ? -16.066 -4.367 8.815 1.00 94.38 77 PRO A C 1
ATOM 658 O O . PRO A 1 77 ? -15.366 -4.036 9.770 1.00 94.38 77 PRO A O 1
ATOM 661 N N . ASP A 1 78 ? -15.674 -5.297 7.940 1.00 94.12 78 ASP A N 1
ATOM 662 C CA . ASP A 1 78 ? -14.421 -6.057 8.044 1.00 94.12 78 ASP A CA 1
ATOM 663 C C . ASP A 1 78 ? -13.172 -5.272 7.598 1.00 94.12 78 ASP A C 1
ATOM 665 O O . ASP A 1 78 ? -12.037 -5.762 7.727 1.00 94.12 78 ASP A O 1
ATOM 669 N N . ARG A 1 79 ? -13.354 -4.048 7.080 1.00 94.12 79 ARG A N 1
ATOM 670 C CA . ARG A 1 79 ? -12.259 -3.178 6.628 1.00 94.12 79 ARG A CA 1
ATOM 671 C C . ARG A 1 79 ? -11.335 -2.812 7.793 1.00 94.12 79 ARG A C 1
ATOM 673 O O . ARG A 1 79 ? -11.824 -2.525 8.890 1.00 94.12 79 ARG A O 1
ATOM 680 N N . PRO A 1 80 ? -10.002 -2.792 7.596 1.00 94.62 80 PRO A N 1
ATOM 681 C CA . PRO A 1 80 ? -9.033 -2.633 8.673 1.00 94.62 80 PRO A CA 1
ATOM 682 C C . PRO A 1 80 ? -9.237 -1.446 9.604 1.00 94.62 80 PRO A C 1
ATOM 684 O O . PRO A 1 80 ? -9.061 -1.616 10.818 1.00 94.62 80 PRO A O 1
ATOM 687 N N . LEU A 1 81 ? -9.576 -0.276 9.057 1.00 95.50 81 LEU A N 1
ATOM 688 C CA . LEU A 1 81 ? -9.819 0.925 9.855 1.00 95.50 81 LEU A CA 1
ATOM 689 C C . LEU A 1 81 ? -11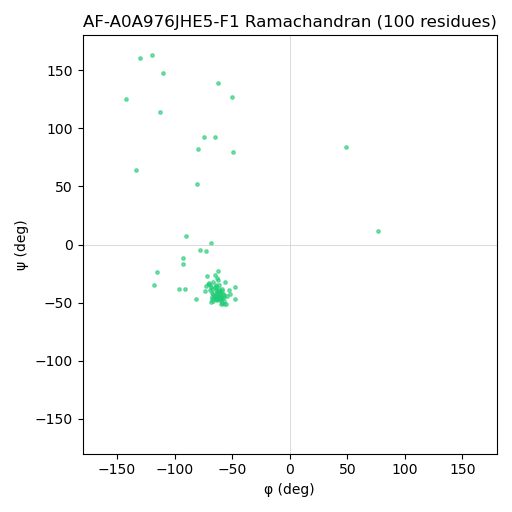.149 0.851 10.620 1.00 95.50 81 LEU A C 1
ATOM 691 O O . LEU A 1 81 ? -11.216 1.304 11.760 1.00 95.50 81 LEU A O 1
ATOM 695 N N . VAL A 1 82 ? -12.183 0.249 10.024 1.00 96.06 82 VAL A N 1
ATOM 696 C CA . VAL A 1 82 ? -13.514 0.085 10.635 1.00 96.06 82 VAL A CA 1
ATOM 697 C C . VAL A 1 82 ? -13.464 -0.897 11.802 1.00 96.06 82 VAL A C 1
ATOM 699 O O . VAL A 1 82 ? -13.884 -0.552 12.905 1.00 96.06 82 VAL A O 1
ATOM 702 N N . LYS A 1 83 ? -12.863 -2.078 11.603 1.00 94.69 83 LYS A N 1
ATOM 703 C CA . LYS A 1 83 ? -12.692 -3.089 12.662 1.00 94.69 83 LYS A CA 1
ATOM 704 C C . LYS A 1 83 ? -11.627 -2.728 13.709 1.00 94.69 83 LYS A C 1
ATOM 706 O O . LYS A 1 83 ? -11.420 -3.475 14.660 1.00 94.69 83 LYS A O 1
ATOM 711 N N . GLY A 1 84 ? -10.897 -1.624 13.518 1.00 94.56 84 GLY A N 1
ATOM 712 C CA . GLY A 1 84 ? -9.890 -1.124 14.463 1.00 94.56 84 GLY A CA 1
ATOM 713 C C . GLY A 1 84 ? -8.550 -1.871 14.462 1.00 94.56 84 GLY A C 1
ATOM 714 O O . GLY A 1 84 ? -7.717 -1.649 15.341 1.00 94.56 84 GLY A O 1
ATOM 715 N N . SER A 1 85 ? -8.297 -2.735 13.474 1.00 94.50 85 SER A N 1
ATOM 716 C CA . SER A 1 85 ? -6.989 -3.400 13.309 1.00 94.50 85 SER A CA 1
ATOM 717 C C . SER A 1 85 ? -5.854 -2.414 12.990 1.00 94.50 85 SER A C 1
ATOM 719 O O . SER A 1 85 ? -4.692 -2.651 13.339 1.00 94.50 85 SER A O 1
ATOM 721 N N . VAL A 1 86 ? -6.207 -1.274 12.392 1.00 95.69 86 VAL A N 1
ATOM 722 C CA . VAL A 1 86 ? -5.359 -0.092 12.215 1.00 95.69 86 VAL A CA 1
ATOM 723 C C . VAL A 1 86 ? -6.110 1.150 12.694 1.00 95.69 86 VAL A C 1
ATOM 725 O O . VAL A 1 86 ? -7.331 1.154 12.814 1.00 95.69 86 VAL A O 1
ATOM 728 N N . THR A 1 87 ? -5.373 2.222 12.975 1.00 95.88 87 THR A N 1
ATOM 729 C CA . THR A 1 87 ? -5.940 3.523 13.369 1.00 95.88 87 THR A CA 1
ATOM 730 C C . THR A 1 87 ? -5.519 4.583 12.362 1.00 95.88 87 THR A C 1
ATOM 732 O O . THR A 1 87 ? -4.535 4.387 11.646 1.00 95.88 87 THR A O 1
ATOM 735 N N . LYS A 1 88 ? -6.194 5.739 12.351 1.00 94.81 88 LYS A N 1
ATOM 736 C CA . LYS A 1 88 ? -5.819 6.868 11.483 1.00 94.81 88 LYS A CA 1
ATOM 737 C C . LYS A 1 88 ? -4.343 7.255 11.636 1.00 94.81 88 LYS A C 1
ATOM 739 O O . LYS A 1 88 ? -3.676 7.468 10.637 1.00 94.81 88 LYS A O 1
ATOM 744 N N . THR A 1 89 ? -3.805 7.231 12.858 1.00 95.94 89 THR A N 1
ATOM 745 C CA . THR A 1 89 ? -2.378 7.485 13.119 1.00 95.94 89 THR A CA 1
ATOM 746 C C . THR A 1 89 ? -1.462 6.487 12.412 1.00 95.94 89 THR A C 1
ATOM 748 O O . THR A 1 89 ? -0.448 6.887 11.850 1.00 95.94 89 THR A O 1
ATOM 751 N N . HIS A 1 90 ? -1.805 5.193 12.407 1.00 96.19 90 HIS A N 1
ATOM 752 C CA . HIS A 1 90 ? -1.030 4.195 11.663 1.00 96.19 90 HIS A CA 1
ATOM 753 C C . HIS A 1 90 ? -1.050 4.496 10.160 1.00 96.19 90 HIS A C 1
ATOM 755 O O . HIS A 1 90 ? 0.002 4.470 9.530 1.00 96.19 90 HIS A O 1
ATOM 761 N N . LEU A 1 91 ? -2.221 4.839 9.612 1.00 95.81 91 LEU A N 1
ATOM 762 C CA . LEU A 1 91 ? -2.362 5.192 8.199 1.00 95.81 91 LEU A CA 1
ATOM 763 C C . LEU A 1 91 ? -1.552 6.446 7.844 1.00 95.81 91 LEU A C 1
ATOM 765 O O . LEU A 1 91 ? -0.855 6.448 6.835 1.00 95.81 91 LEU A O 1
ATOM 769 N N . THR A 1 92 ? -1.541 7.473 8.700 1.00 96.25 92 THR A N 1
ATOM 770 C CA . THR A 1 92 ? -0.683 8.656 8.520 1.00 96.25 92 THR A CA 1
ATOM 771 C C . THR A 1 92 ? 0.796 8.279 8.431 1.00 96.25 92 THR A C 1
ATOM 773 O O . THR A 1 92 ? 1.489 8.749 7.532 1.00 96.25 92 THR A O 1
ATOM 776 N N . TRP A 1 93 ? 1.283 7.393 9.305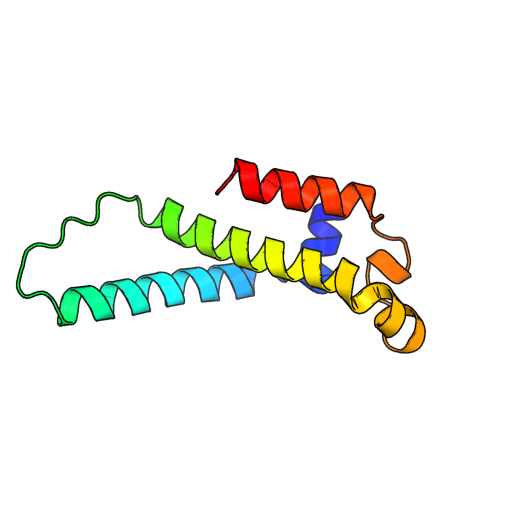 1.00 96.69 93 TRP A N 1
ATOM 777 C CA . TRP A 1 93 ? 2.667 6.914 9.231 1.00 96.69 93 TRP A CA 1
ATOM 778 C C . TRP A 1 93 ? 2.962 6.133 7.950 1.00 96.69 93 TRP A C 1
ATOM 780 O O . TRP A 1 93 ? 4.064 6.242 7.417 1.00 96.69 93 TRP A O 1
ATOM 790 N N . TYR A 1 94 ? 1.992 5.376 7.432 1.00 96.06 94 TYR A N 1
ATOM 791 C CA . TYR A 1 94 ? 2.141 4.666 6.160 1.00 96.06 94 TYR A CA 1
ATOM 792 C C . TYR A 1 94 ? 2.286 5.646 4.990 1.00 96.06 94 TYR A C 1
ATOM 794 O O . TYR A 1 94 ? 3.201 5.489 4.185 1.00 96.06 94 TYR A O 1
ATOM 802 N N . LEU A 1 95 ? 1.460 6.699 4.956 1.00 96.12 95 LEU A N 1
ATOM 803 C CA . LEU A 1 95 ? 1.534 7.761 3.945 1.00 96.12 95 LEU A CA 1
ATOM 804 C C . LEU A 1 95 ? 2.865 8.528 4.009 1.00 96.12 95 LEU A C 1
ATOM 806 O O . LEU A 1 95 ? 3.498 8.770 2.981 1.00 96.12 95 LEU A O 1
ATOM 810 N N . ILE A 1 96 ? 3.334 8.874 5.211 1.00 96.00 96 ILE A N 1
ATOM 811 C CA . ILE A 1 96 ? 4.645 9.521 5.389 1.00 96.00 96 ILE A CA 1
ATOM 812 C C . ILE A 1 96 ? 5.761 8.606 4.872 1.00 96.00 96 ILE A C 1
ATOM 814 O O . ILE A 1 96 ? 6.625 9.053 4.121 1.00 96.00 96 ILE A O 1
ATOM 818 N N . GLY A 1 97 ? 5.714 7.317 5.221 1.00 93.81 97 GLY A N 1
ATOM 819 C CA . GLY A 1 97 ? 6.684 6.329 4.756 1.00 93.81 97 GLY A CA 1
ATOM 820 C C . GLY A 1 97 ? 6.755 6.246 3.232 1.00 93.81 97 GLY A C 1
ATOM 821 O O . GLY A 1 97 ? 7.850 6.250 2.679 1.00 93.81 97 GLY A O 1
ATOM 822 N N . THR A 1 98 ? 5.612 6.242 2.540 1.00 92.94 98 THR A N 1
ATOM 823 C CA . THR A 1 98 ? 5.599 6.241 1.067 1.00 92.94 98 THR A CA 1
ATOM 824 C C . THR A 1 98 ? 6.221 7.491 0.463 1.00 92.94 98 THR A C 1
ATOM 826 O O . THR A 1 98 ? 6.956 7.365 -0.506 1.00 92.94 98 THR A O 1
ATOM 829 N N . ILE A 1 99 ? 5.982 8.674 1.037 1.00 92.00 99 ILE A N 1
ATOM 830 C CA . ILE A 1 99 ? 6.530 9.935 0.515 1.00 92.00 99 ILE A CA 1
ATOM 831 C C . ILE A 1 99 ? 8.052 9.981 0.686 1.00 92.00 99 ILE A C 1
ATOM 833 O O . ILE A 1 99 ? 8.747 10.469 -0.190 1.00 92.00 99 ILE A O 1
ATOM 837 N N . ILE A 1 100 ? 8.576 9.464 1.799 1.00 92.00 100 ILE A N 1
ATOM 838 C CA . ILE A 1 100 ? 10.024 9.441 2.062 1.00 92.00 100 ILE A CA 1
ATOM 839 C C . ILE A 1 100 ? 10.753 8.447 1.144 1.00 92.00 100 ILE A C 1
ATOM 841 O O . ILE A 1 100 ? 11.917 8.653 0.812 1.00 92.00 100 ILE A O 1
ATOM 845 N N . LEU A 1 101 ? 10.093 7.342 0.788 1.00 88.25 101 LEU A N 1
ATOM 846 C CA . LEU A 1 101 ? 10.690 6.239 0.031 1.00 88.25 101 LEU A CA 1
ATOM 847 C C . LEU A 1 101 ? 10.514 6.351 -1.491 1.00 88.25 101 LEU A C 1
ATOM 849 O O . LEU A 1 101 ? 11.134 5.566 -2.212 1.00 88.25 101 LEU A O 1
ATOM 853 N N . THR A 1 102 ? 9.663 7.267 -1.958 1.00 82.06 102 THR A N 1
ATOM 854 C CA . THR A 1 102 ? 9.412 7.525 -3.385 1.00 82.06 102 THR A CA 1
ATOM 855 C C . THR A 1 102 ? 10.311 8.646 -3.877 1.00 82.06 102 THR A C 1
ATOM 857 O O . THR A 1 102 ? 10.901 8.463 -4.965 1.00 82.06 102 THR A O 1
#

Mean predicted aligned error: 4.68 Å

Foldseek 3Di:
DVLVVVLCVPQPVLVVLLVVLLVVLVVVVVVVPVVDPDDPPPPDPSVLSSLLSSLVSVLVSLVCCVVCVVVCCPPPCVRCCNVVSDHPVRSVVSNVVSVVSD

Solvent-accessible surface area (backbone atoms only — not comparable to full-atom values): 5844 Å² total; per-residue (Å²): 109,70,60,60,52,51,48,34,59,77,75,61,35,63,69,63,43,48,52,48,23,46,51,50,47,51,52,53,50,50,54,51,57,74,74,40,99,58,91,77,77,73,91,60,62,67,67,58,57,29,47,32,49,33,38,51,54,50,42,53,55,54,48,47,57,64,73,42,39,76,59,29,61,76,77,38,53,84,39,51,63,63,62,57,73,41,50,74,70,56,50,50,53,51,48,52,51,36,65,77,74,91

Nearest PDB structures (foldseek):
  8zak-assembly1_A  TM=3.591E-01  e=8.758E+00  Campylobacter jejuni